Protein AF-A0A7V9CVW5-F1 (afdb_monomer_lite)

Secondary structure (DSSP, 8-state):
-HHHHHHHHHHHHHHHHHHHHHHHHHHHHSS--HHHHHHGGG--HHHHHHHHHHTTTTS---

Radius of gyration: 19.91 Å; chains: 1; bounding box: 38×24×52 Å

Sequence (62 aa):
MLRFVVRRLLLLIPILLGLSILVFLWIRALPGSPATTLLGERATPEAIAAINEQYGLNEPLH

pLDDT: mean 78.74, std 14.48, range [50.44, 97.56]

Foldseek 3Di:
DVVVVVVVVVVVVVVVVVVVVVVVVVVVPPPDDPLCVVCPVNPDVVSSVVVCVVVVVVPDDD

Structure (mmCIF, N/CA/C/O backbone):
data_AF-A0A7V9CVW5-F1
#
_entry.id   AF-A0A7V9CVW5-F1
#
loop_
_atom_site.group_PDB
_atom_site.id
_atom_site.type_symbol
_atom_site.label_atom_id
_atom_site.label_alt_id
_atom_site.label_comp_id
_atom_site.label_asym_id
_atom_site.label_entity_id
_atom_site.label_seq_id
_atom_site.pdbx_PDB_ins_code
_atom_site.Cartn_x
_atom_site.Cartn_y
_atom_site.Cartn_z
_atom_site.occupancy
_atom_site.B_iso_or_equiv
_atom_site.auth_seq_id
_atom_site.auth_comp_id
_atom_site.auth_asym_id
_atom_site.auth_atom_id
_atom_site.pdbx_PDB_model_num
ATOM 1 N N . MET A 1 1 ? -19.275 -4.185 23.154 1.00 87.75 1 MET A N 1
ATOM 2 C CA . MET A 1 1 ? -18.794 -4.937 21.972 1.00 87.75 1 MET A CA 1
ATOM 3 C C . MET A 1 1 ? -18.787 -4.096 20.696 1.00 87.75 1 MET A C 1
ATOM 5 O O . MET A 1 1 ? -17.707 -3.881 20.164 1.00 87.75 1 MET A O 1
ATOM 9 N N . LEU A 1 2 ? -19.916 -3.523 20.251 1.00 90.50 2 LEU A N 1
ATOM 10 C CA . LEU A 1 2 ? -19.977 -2.737 19.001 1.00 90.50 2 LEU A CA 1
ATOM 11 C C . LEU A 1 2 ? -18.990 -1.552 18.953 1.00 90.50 2 LEU A C 1
ATOM 13 O O . LEU A 1 2 ? -18.250 -1.404 17.989 1.00 90.50 2 LEU A O 1
ATOM 17 N N . ARG A 1 3 ? -18.881 -0.766 20.034 1.00 93.31 3 ARG A N 1
ATOM 18 C CA . ARG A 1 3 ? -17.921 0.355 20.140 1.00 93.31 3 ARG A CA 1
ATOM 19 C C . ARG A 1 3 ? -16.455 -0.080 19.994 1.00 93.31 3 ARG A C 1
ATOM 21 O O . ARG A 1 3 ? -15.646 0.657 19.441 1.00 93.31 3 ARG A O 1
ATOM 28 N N . PHE A 1 4 ? -16.119 -1.274 20.480 1.00 91.88 4 PHE A N 1
ATOM 29 C CA . PHE A 1 4 ? -14.781 -1.851 20.338 1.00 91.88 4 PHE A CA 1
ATOM 30 C C . PHE A 1 4 ? -14.517 -2.277 18.889 1.00 91.88 4 PHE A C 1
ATOM 32 O O . PHE A 1 4 ? -13.460 -1.962 18.348 1.00 91.88 4 PHE A O 1
ATOM 39 N N . VAL A 1 5 ? -15.502 -2.908 18.240 1.00 93.94 5 VAL A N 1
ATOM 40 C CA . VAL A 1 5 ? -15.427 -3.292 16.820 1.00 93.94 5 VAL A CA 1
ATOM 41 C C . VAL A 1 5 ? -15.267 -2.061 15.928 1.00 93.94 5 VAL A C 1
ATOM 43 O O . VAL A 1 5 ? -14.339 -2.016 15.128 1.00 93.94 5 VAL A O 1
ATOM 46 N N . VAL A 1 6 ? -16.088 -1.023 16.115 1.00 96.31 6 VAL A N 1
ATOM 47 C CA . VAL A 1 6 ? -16.007 0.224 15.333 1.00 96.31 6 VAL A CA 1
ATOM 48 C C . VAL A 1 6 ? -14.649 0.904 15.507 1.00 96.31 6 VAL A C 1
ATOM 50 O O . VAL A 1 6 ? -14.020 1.277 14.522 1.00 96.31 6 VAL A O 1
ATOM 53 N N . ARG A 1 7 ? -14.142 1.007 16.743 1.00 94.94 7 ARG A N 1
ATOM 54 C CA . ARG A 1 7 ? -12.807 1.571 16.996 1.00 94.94 7 ARG A CA 1
ATOM 55 C C . ARG A 1 7 ? -11.709 0.765 16.297 1.00 94.94 7 ARG A C 1
ATOM 57 O O . ARG A 1 7 ? -10.779 1.353 15.758 1.00 94.94 7 ARG A O 1
ATOM 64 N N . ARG A 1 8 ? -11.818 -0.566 16.285 1.00 93.88 8 ARG A N 1
ATOM 65 C CA . ARG A 1 8 ? -10.856 -1.449 15.615 1.00 93.88 8 ARG A CA 1
ATOM 66 C C . ARG A 1 8 ? -10.909 -1.316 14.091 1.00 93.88 8 ARG A C 1
ATOM 68 O O . ARG A 1 8 ? -9.855 -1.304 13.469 1.00 93.88 8 ARG A O 1
ATOM 75 N N . LEU A 1 9 ? -12.098 -1.152 13.509 1.00 95.12 9 LEU A N 1
ATOM 76 C CA . LEU A 1 9 ? -12.271 -0.888 12.075 1.00 95.12 9 LEU A CA 1
ATOM 77 C C . LEU A 1 9 ? -11.699 0.475 11.672 1.00 95.12 9 LEU A C 1
ATOM 79 O O . LEU A 1 9 ? -10.983 0.564 10.681 1.00 95.12 9 LEU A O 1
ATOM 83 N N . LEU A 1 10 ? -11.935 1.516 12.475 1.00 95.62 10 LEU A N 1
ATOM 84 C CA . LEU A 1 10 ? -11.365 2.846 12.234 1.00 95.62 10 LEU A CA 1
ATOM 85 C C . LEU A 1 10 ? -9.834 2.846 12.289 1.00 95.62 10 LEU A C 1
ATOM 87 O O . LEU A 1 10 ? -9.207 3.550 11.510 1.00 95.62 10 LEU A O 1
ATOM 91 N N . LEU A 1 11 ? -9.232 2.041 13.170 1.00 94.25 11 LEU A N 1
ATOM 92 C CA . LEU A 1 11 ? -7.776 1.854 13.229 1.00 94.25 11 LEU A CA 1
ATOM 93 C C . LEU A 1 11 ?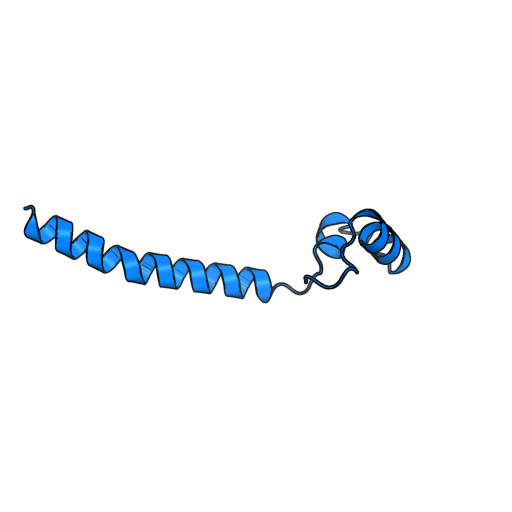 -7.230 1.033 12.054 1.00 94.25 11 LEU A C 1
ATOM 95 O O . LEU A 1 11 ? -6.058 1.161 11.715 1.00 94.25 11 LEU A O 1
ATOM 99 N N . LEU A 1 12 ? -8.062 0.211 11.416 1.00 96.06 12 LEU A N 1
ATOM 100 C CA . LEU A 1 12 ? -7.675 -0.592 10.258 1.00 96.06 12 LEU A CA 1
ATOM 101 C C . LEU A 1 12 ? -7.484 0.272 9.006 1.00 96.06 12 LEU A C 1
ATOM 103 O O . LEU A 1 12 ? -6.574 0.019 8.225 1.00 96.06 12 LEU A O 1
ATOM 107 N N . ILE A 1 13 ? -8.297 1.319 8.847 1.00 96.12 13 ILE A N 1
ATOM 108 C CA . ILE A 1 13 ? -8.233 2.255 7.714 1.00 96.12 13 ILE A CA 1
ATOM 109 C C . ILE A 1 13 ? -6.825 2.856 7.525 1.00 96.12 13 ILE A C 1
ATOM 111 O O . ILE A 1 13 ? -6.272 2.691 6.438 1.00 96.12 13 ILE A O 1
ATOM 115 N N . PRO A 1 14 ? -6.193 3.505 8.529 1.00 96.12 14 PRO A N 1
ATOM 116 C CA . PRO A 1 14 ? -4.857 4.073 8.360 1.00 96.12 14 PRO A CA 1
ATOM 117 C C . PRO A 1 14 ? -3.783 3.002 8.138 1.00 96.12 14 PRO A C 1
ATOM 119 O O . PRO A 1 14 ? -2.823 3.260 7.420 1.00 96.12 14 PRO A O 1
ATOM 122 N N . ILE A 1 15 ? -3.947 1.797 8.698 1.00 96.69 15 ILE A N 1
ATOM 123 C CA . ILE A 1 15 ? -3.014 0.681 8.476 1.00 96.69 15 ILE A CA 1
ATOM 124 C C . ILE A 1 15 ? -3.063 0.231 7.015 1.00 96.69 15 ILE A C 1
ATOM 126 O O . ILE A 1 15 ? -2.020 0.094 6.382 1.00 96.69 15 ILE A O 1
ATOM 130 N N . LEU A 1 16 ? -4.265 0.030 6.468 1.00 96.75 16 LEU A N 1
ATOM 131 C CA . LEU A 1 16 ? -4.443 -0.362 5.070 1.00 96.75 16 LEU A CA 1
ATOM 132 C C . LEU A 1 16 ? -3.954 0.726 4.114 1.00 96.75 16 LEU A C 1
ATOM 134 O O . LEU A 1 16 ? -3.289 0.412 3.132 1.00 96.75 16 LEU A O 1
ATOM 138 N N . LEU A 1 17 ? -4.227 1.996 4.422 1.00 97.38 17 LEU A N 1
ATOM 139 C CA . LEU A 1 17 ? -3.693 3.131 3.666 1.00 97.38 17 LEU A CA 1
ATOM 140 C C . LEU A 1 17 ? -2.164 3.152 3.689 1.00 97.38 17 LEU A C 1
ATOM 142 O O . LEU A 1 17 ? -1.542 3.238 2.634 1.00 97.38 17 LEU A O 1
ATOM 146 N N . GLY A 1 18 ? -1.558 3.017 4.870 1.00 97.38 18 GLY A N 1
ATOM 147 C CA . GLY A 1 18 ? -0.106 2.958 5.019 1.00 97.38 18 GLY A CA 1
ATOM 148 C C . GLY A 1 18 ? 0.502 1.803 4.226 1.00 97.38 18 GLY A C 1
ATOM 149 O O . GLY A 1 18 ? 1.442 2.012 3.465 1.00 97.38 18 GLY A O 1
ATOM 150 N N . LEU A 1 19 ? -0.078 0.605 4.329 1.00 97.56 19 LEU A N 1
ATOM 151 C CA . LEU A 1 19 ? 0.362 -0.566 3.571 1.00 97.56 19 LEU A CA 1
ATOM 152 C C . LEU A 1 19 ? 0.222 -0.354 2.058 1.00 97.56 19 LEU A C 1
ATOM 154 O O . LEU A 1 19 ? 1.154 -0.651 1.319 1.00 97.56 19 LEU A O 1
ATOM 158 N N . SER A 1 20 ? -0.904 0.194 1.597 1.00 96.38 20 SER A N 1
ATOM 159 C CA . SER A 1 20 ? -1.132 0.486 0.178 1.00 96.38 20 SER A CA 1
ATOM 160 C C . SER A 1 20 ? -0.108 1.477 -0.367 1.00 96.38 20 SER A C 1
ATOM 162 O O . SER A 1 20 ? 0.419 1.265 -1.456 1.00 96.38 20 SER A O 1
ATOM 164 N N . ILE A 1 21 ? 0.189 2.546 0.379 1.00 96.38 21 ILE A N 1
ATOM 165 C CA . ILE A 1 21 ? 1.198 3.538 -0.010 1.00 96.38 21 ILE A CA 1
ATOM 166 C C . ILE A 1 21 ? 2.580 2.886 -0.047 1.00 96.38 21 ILE A C 1
ATOM 168 O O . ILE A 1 21 ? 3.307 3.072 -1.017 1.00 96.38 21 IL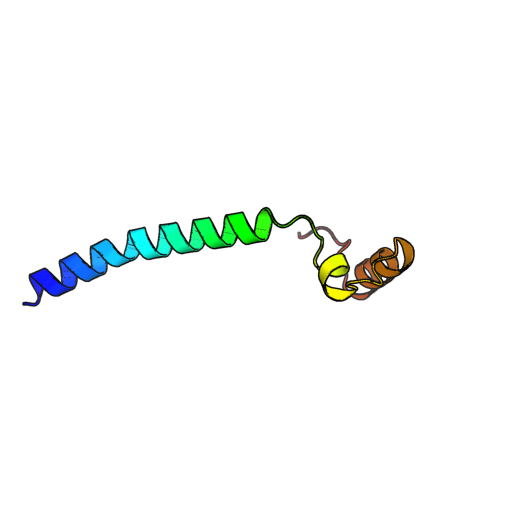E A O 1
ATOM 172 N N . LEU A 1 22 ? 2.934 2.093 0.967 1.00 95.94 22 LEU A N 1
ATOM 173 C CA . LEU A 1 22 ? 4.216 1.388 1.012 1.00 95.94 22 LEU A CA 1
ATOM 174 C C . LEU A 1 22 ? 4.389 0.446 -0.180 1.00 95.94 22 LEU A C 1
ATOM 176 O O . LEU A 1 22 ? 5.421 0.501 -0.840 1.00 95.94 22 LEU A O 1
ATOM 180 N N . VAL A 1 23 ? 3.377 -0.370 -0.484 1.00 93.50 23 VAL A N 1
ATOM 181 C CA . VAL A 1 23 ? 3.392 -1.287 -1.633 1.00 93.50 23 VAL A CA 1
ATOM 182 C C . VAL A 1 23 ? 3.479 -0.513 -2.946 1.00 93.50 23 VAL A C 1
ATOM 184 O O . VAL A 1 23 ? 4.287 -0.859 -3.803 1.00 93.50 23 VAL A O 1
ATOM 187 N N . PHE A 1 24 ? 2.702 0.560 -3.101 1.00 91.31 24 PHE A N 1
ATOM 188 C CA . PHE A 1 24 ? 2.745 1.400 -4.297 1.00 91.31 24 PHE A CA 1
ATOM 189 C C . PHE A 1 24 ? 4.124 2.035 -4.503 1.00 91.31 24 PHE A C 1
ATOM 191 O O . PHE A 1 24 ? 4.665 1.994 -5.606 1.00 91.31 24 PHE A O 1
ATOM 198 N N . LEU A 1 25 ? 4.715 2.592 -3.443 1.00 90.38 25 LEU A N 1
ATOM 199 C CA . LEU A 1 25 ? 6.059 3.159 -3.492 1.00 90.38 25 LEU A CA 1
ATOM 200 C C . LEU A 1 25 ? 7.106 2.090 -3.789 1.00 90.38 25 LEU A C 1
ATOM 202 O O . LEU A 1 25 ? 8.000 2.354 -4.581 1.00 90.38 25 LEU A O 1
ATOM 206 N N . TRP A 1 26 ? 6.978 0.894 -3.213 1.00 86.88 26 TRP A N 1
ATOM 207 C CA . TRP A 1 26 ? 7.835 -0.245 -3.534 1.00 86.88 26 TRP A CA 1
ATOM 208 C C . TRP A 1 26 ? 7.772 -0.593 -5.018 1.00 86.88 26 TRP A C 1
ATOM 210 O O . TRP A 1 26 ? 8.805 -0.600 -5.676 1.00 86.88 26 TRP A O 1
ATOM 220 N N . ILE A 1 27 ? 6.572 -0.808 -5.562 1.00 82.19 27 ILE A N 1
ATOM 221 C CA . ILE A 1 27 ? 6.375 -1.135 -6.981 1.00 82.19 27 ILE A CA 1
ATOM 222 C C . ILE A 1 27 ? 6.908 -0.013 -7.878 1.00 82.19 27 ILE A C 1
ATOM 224 O O . ILE A 1 27 ? 7.555 -0.287 -8.881 1.00 82.19 27 ILE A O 1
ATOM 228 N N . ARG A 1 28 ? 6.684 1.254 -7.517 1.00 80.62 28 ARG A N 1
ATOM 229 C CA . ARG A 1 28 ? 7.181 2.402 -8.288 1.00 80.62 28 ARG A CA 1
ATOM 230 C C . ARG A 1 28 ? 8.695 2.599 -8.171 1.00 80.62 28 ARG A C 1
ATOM 232 O O . ARG A 1 28 ? 9.296 3.184 -9.065 1.00 80.62 28 ARG A O 1
ATOM 239 N N . ALA A 1 29 ? 9.297 2.152 -7.073 1.00 81.50 29 ALA A N 1
ATOM 240 C CA . ALA A 1 29 ? 10.736 2.193 -6.860 1.00 81.50 29 ALA A CA 1
ATOM 241 C C . ALA A 1 29 ? 11.471 1.033 -7.543 1.00 81.50 29 ALA A C 1
ATOM 243 O O . ALA A 1 29 ? 12.694 1.106 -7.649 1.00 81.50 29 ALA A O 1
ATOM 244 N N . LEU A 1 30 ? 10.768 -0.016 -8.004 1.00 76.12 30 LEU A N 1
ATOM 245 C CA . LEU A 1 30 ? 11.391 -1.078 -8.790 1.00 76.12 30 LEU A CA 1
ATOM 246 C C . LEU A 1 30 ? 11.973 -0.469 -10.079 1.00 76.12 30 LEU A C 1
ATOM 248 O O . LEU A 1 30 ? 11.226 0.080 -10.893 1.00 76.12 30 LEU A O 1
ATOM 252 N N . PRO A 1 31 ? 13.300 -0.552 -10.284 1.00 58.56 31 PRO A N 1
ATOM 253 C CA . PRO A 1 31 ? 13.916 -0.101 -11.515 1.00 58.56 31 PRO A CA 1
ATOM 254 C C . PRO A 1 31 ? 13.593 -1.120 -12.610 1.00 58.56 31 PRO A C 1
ATOM 256 O O . PRO A 1 31 ? 14.130 -2.224 -12.632 1.00 58.56 31 PRO A O 1
ATOM 259 N N . GLY A 1 32 ? 12.676 -0.756 -13.500 1.00 59.88 32 GLY A N 1
ATOM 260 C CA . GLY A 1 32 ? 12.284 -1.585 -14.633 1.00 59.88 32 GLY A CA 1
ATOM 261 C C . GLY A 1 32 ? 10.982 -1.089 -15.245 1.00 59.88 32 GLY A C 1
ATOM 262 O O . GLY A 1 32 ? 9.991 -0.898 -14.545 1.00 59.88 32 GLY A O 1
ATOM 263 N N . SER A 1 33 ? 10.973 -0.854 -16.557 1.00 64.75 33 SER A N 1
ATOM 264 C CA . SER A 1 33 ? 9.715 -0.659 -17.277 1.00 64.75 33 SER A CA 1
ATOM 265 C C . SER A 1 33 ? 8.956 -1.993 -17.333 1.00 64.75 33 SER A C 1
ATOM 267 O O . SER A 1 33 ? 9.598 -3.050 -17.322 1.00 64.75 33 SER A O 1
ATOM 269 N N . PRO A 1 34 ? 7.617 -1.994 -17.461 1.00 60.09 34 PRO A N 1
ATOM 270 C CA . PRO A 1 34 ? 6.845 -3.218 -17.688 1.00 60.09 34 PRO A CA 1
ATOM 271 C C . PRO A 1 34 ? 7.442 -4.083 -18.807 1.00 60.09 34 PRO A C 1
ATOM 273 O O . PRO A 1 34 ? 7.491 -5.302 -18.686 1.00 60.09 34 PRO A O 1
ATOM 276 N N . ALA A 1 35 ? 7.997 -3.450 -19.848 1.00 59.12 35 ALA A N 1
ATOM 277 C CA . ALA A 1 35 ? 8.697 -4.118 -20.939 1.00 59.12 35 ALA A CA 1
ATOM 278 C C . ALA A 1 35 ? 9.962 -4.872 -20.486 1.00 59.12 35 ALA A C 1
ATOM 280 O O . ALA A 1 35 ? 10.170 -6.005 -20.911 1.00 59.12 35 ALA A O 1
ATOM 281 N N . THR A 1 36 ? 10.779 -4.310 -19.586 1.00 62.84 36 THR A N 1
ATOM 282 C CA .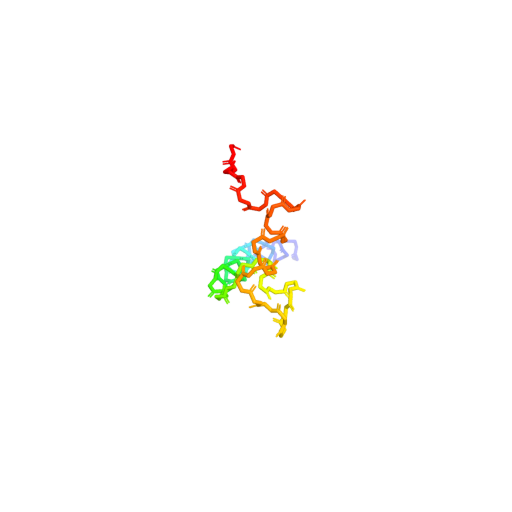 THR A 1 36 ? 11.941 -5.030 -19.020 1.00 62.84 36 THR A CA 1
ATOM 283 C C . THR A 1 36 ? 11.533 -6.220 -18.150 1.00 62.84 36 THR A C 1
ATOM 285 O O . THR A 1 36 ? 12.176 -7.265 -18.212 1.00 62.84 36 TH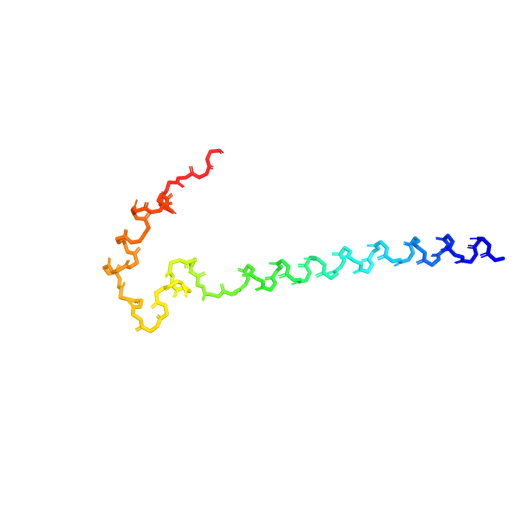R A O 1
ATOM 288 N N . THR A 1 37 ? 10.433 -6.117 -17.398 1.00 64.81 37 THR A N 1
ATOM 289 C CA . THR A 1 37 ? 9.901 -7.242 -16.611 1.00 64.81 37 THR A CA 1
ATOM 290 C C . THR A 1 37 ? 9.292 -8.329 -17.503 1.00 64.81 37 THR A C 1
ATOM 292 O O . THR A 1 37 ? 9.459 -9.510 -17.215 1.00 64.81 37 THR A O 1
ATOM 295 N N . LEU A 1 38 ? 8.624 -7.949 -18.599 1.00 63.88 38 LEU A N 1
ATOM 296 C CA . LEU A 1 38 ? 8.043 -8.879 -19.577 1.00 63.88 38 LEU A CA 1
ATOM 297 C C . LEU A 1 38 ? 9.108 -9.615 -20.402 1.00 63.88 38 LEU A C 1
ATOM 299 O O . LEU A 1 38 ? 8.938 -10.792 -20.710 1.00 63.88 38 LEU A O 1
ATOM 303 N N . LEU A 1 39 ? 10.201 -8.937 -20.760 1.00 66.50 39 LEU A N 1
ATOM 304 C CA . LEU A 1 39 ? 11.286 -9.517 -21.557 1.00 66.50 39 LEU A CA 1
ATOM 305 C C . LEU A 1 39 ? 12.294 -10.314 -20.715 1.00 66.50 39 LEU A C 1
ATOM 307 O O . LEU A 1 39 ? 12.981 -11.186 -21.255 1.00 66.50 39 LEU A O 1
ATOM 311 N N . GLY A 1 40 ? 12.381 -10.046 -19.408 1.00 71.00 40 GLY A N 1
ATOM 312 C CA . GLY A 1 40 ? 13.282 -10.742 -18.489 1.00 71.00 40 GLY A CA 1
ATOM 313 C C . GLY A 1 40 ? 14.738 -10.690 -18.963 1.00 71.00 40 GLY A C 1
ATOM 314 O O . GLY A 1 40 ? 15.247 -9.638 -19.338 1.00 71.00 40 GLY A O 1
ATOM 315 N N . GLU A 1 41 ? 15.409 -11.842 -19.012 1.00 65.00 41 GLU A N 1
ATOM 316 C CA . GLU A 1 41 ? 16.802 -11.965 -19.481 1.00 65.00 41 GLU A CA 1
ATOM 317 C C . GLU A 1 41 ? 17.008 -11.617 -20.972 1.00 65.00 41 GLU A C 1
ATOM 319 O O . GLU A 1 41 ? 18.145 -11.500 -21.424 1.00 65.00 41 GLU A O 1
ATOM 324 N N . ARG A 1 42 ? 15.931 -11.428 -21.752 1.00 65.25 42 ARG A N 1
ATOM 325 C CA . ARG A 1 42 ? 15.971 -11.025 -23.173 1.00 65.25 42 ARG A CA 1
ATOM 326 C C . ARG A 1 42 ? 15.684 -9.541 -23.386 1.00 65.25 42 ARG A C 1
ATOM 328 O O . ARG A 1 42 ? 15.355 -9.138 -24.500 1.00 65.25 42 ARG A O 1
ATOM 335 N N . ALA A 1 43 ? 15.773 -8.734 -22.333 1.00 64.31 43 ALA A N 1
ATOM 336 C CA . ALA A 1 43 ? 15.592 -7.290 -22.385 1.00 64.31 43 ALA A CA 1
ATOM 337 C C . ALA A 1 43 ? 16.762 -6.603 -23.123 1.00 64.31 43 ALA A C 1
ATOM 339 O O . ALA A 1 43 ? 17.547 -5.870 -22.525 1.00 64.31 43 ALA A O 1
ATOM 340 N N . THR A 1 44 ? 16.901 -6.855 -24.428 1.00 71.56 44 THR A N 1
ATOM 341 C CA . THR A 1 44 ? 17.774 -6.059 -25.293 1.00 71.56 44 THR A CA 1
ATOM 342 C C . THR A 1 44 ? 17.075 -4.741 -25.641 1.00 71.56 44 THR A C 1
ATOM 344 O O . THR A 1 44 ? 15.839 -4.694 -25.676 1.00 71.56 44 THR A O 1
ATOM 347 N N . PRO A 1 45 ? 17.824 -3.654 -25.896 1.00 70.44 45 PRO A N 1
ATOM 348 C CA . PRO A 1 45 ? 17.242 -2.355 -26.238 1.00 70.44 45 PRO A CA 1
ATOM 349 C C . PRO A 1 45 ? 16.256 -2.425 -27.412 1.00 70.44 45 PRO A C 1
ATOM 351 O O . PRO A 1 45 ? 15.224 -1.755 -27.396 1.00 70.44 45 PRO A O 1
ATOM 354 N N . GLU A 1 46 ? 16.530 -3.283 -28.397 1.00 73.00 46 GLU A N 1
ATOM 355 C CA . GLU A 1 46 ? 15.690 -3.473 -29.582 1.00 73.00 46 GLU A CA 1
ATOM 356 C C . GLU A 1 46 ? 14.385 -4.208 -29.247 1.00 73.00 46 GLU A C 1
ATOM 358 O O . GLU A 1 46 ? 13.316 -3.829 -29.724 1.00 73.00 46 GLU A O 1
ATOM 363 N N . ALA A 1 47 ? 14.450 -5.234 -28.391 1.00 70.38 47 ALA A N 1
ATOM 364 C CA . ALA A 1 47 ? 13.270 -5.978 -27.958 1.00 70.38 47 ALA A CA 1
ATOM 365 C C . ALA A 1 47 ? 12.343 -5.111 -27.090 1.00 70.38 47 ALA A C 1
ATOM 367 O O . ALA A 1 47 ? 11.121 -5.183 -27.225 1.00 70.38 47 ALA A O 1
ATOM 368 N N . ILE A 1 48 ? 12.917 -4.251 -26.240 1.00 70.81 48 ILE A N 1
ATOM 369 C CA . ILE A 1 48 ? 12.161 -3.280 -25.436 1.00 70.81 48 ILE A CA 1
ATOM 370 C C . ILE A 1 48 ? 11.454 -2.269 -2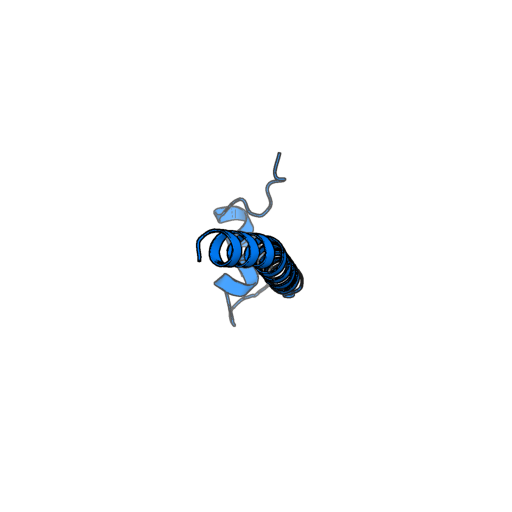6.344 1.00 70.81 48 ILE A C 1
ATOM 372 O O . ILE A 1 48 ? 10.279 -1.987 -26.121 1.00 70.81 48 ILE A O 1
ATOM 376 N N . ALA A 1 49 ? 12.129 -1.756 -27.378 1.00 73.38 49 ALA A N 1
ATOM 377 C CA . ALA A 1 49 ? 11.529 -0.821 -28.330 1.00 73.38 49 ALA A CA 1
ATOM 378 C C . ALA A 1 49 ? 10.355 -1.453 -29.099 1.00 73.38 49 ALA A C 1
ATOM 380 O O . ALA A 1 49 ? 9.292 -0.841 -29.186 1.00 73.38 49 ALA A O 1
ATOM 381 N N . ALA A 1 50 ? 10.508 -2.699 -29.562 1.00 74.56 50 ALA A N 1
ATOM 382 C CA . ALA A 1 50 ? 9.451 -3.432 -30.260 1.00 74.56 50 ALA A CA 1
ATOM 383 C C . ALA A 1 50 ? 8.233 -3.721 -29.363 1.00 74.56 50 ALA A C 1
ATOM 385 O O . ALA A 1 50 ? 7.094 -3.574 -29.800 1.00 74.56 50 ALA A O 1
ATOM 386 N N . ILE A 1 51 ? 8.456 -4.100 -28.098 1.00 72.50 51 ILE A N 1
ATOM 387 C CA . ILE A 1 51 ? 7.377 -4.285 -27.112 1.00 72.50 51 ILE A CA 1
ATOM 388 C C . ILE A 1 51 ? 6.707 -2.944 -26.794 1.00 72.50 51 ILE A C 1
ATOM 390 O O . ILE A 1 51 ? 5.482 -2.865 -26.756 1.00 72.50 51 ILE A O 1
ATOM 394 N N . ASN A 1 52 ? 7.476 -1.873 -26.599 1.00 72.31 52 ASN A N 1
ATOM 395 C CA . ASN A 1 52 ? 6.903 -0.564 -26.308 1.00 72.31 52 ASN A CA 1
ATOM 396 C C . ASN A 1 52 ? 6.050 -0.023 -27.465 1.00 72.31 52 ASN A C 1
ATOM 398 O O . ASN A 1 52 ? 5.045 0.635 -27.209 1.00 72.31 52 ASN A O 1
ATOM 402 N N . GLU A 1 53 ? 6.428 -0.310 -28.712 1.00 73.81 53 GLU A N 1
ATOM 403 C CA . GLU A 1 53 ? 5.643 0.027 -29.902 1.00 73.81 53 GLU A CA 1
ATOM 404 C C . GLU A 1 53 ? 4.394 -0.860 -30.031 1.00 73.81 53 GLU A C 1
ATOM 406 O O . GLU A 1 53 ? 3.298 -0.339 -30.213 1.00 73.81 53 GLU A O 1
ATOM 411 N N . GLN A 1 54 ? 4.513 -2.183 -29.847 1.00 70.69 54 GLN A N 1
ATOM 412 C CA . GLN A 1 54 ? 3.369 -3.107 -29.931 1.00 70.69 54 GLN A CA 1
ATOM 413 C C . GLN A 1 54 ? 2.296 -2.853 -28.870 1.00 70.69 54 GLN A C 1
ATOM 415 O O . GLN A 1 54 ? 1.109 -3.028 -29.140 1.00 70.69 54 GLN A O 1
ATOM 420 N N . TYR A 1 55 ? 2.708 -2.481 -27.659 1.00 68.62 55 TYR A N 1
ATOM 421 C CA . TYR A 1 55 ? 1.802 -2.284 -26.529 1.00 68.62 55 TYR A CA 1
ATOM 422 C C . TYR A 1 55 ? 1.453 -0.810 -26.281 1.00 68.62 55 TYR A C 1
ATOM 424 O O . TYR A 1 55 ? 0.820 -0.512 -25.269 1.00 68.62 55 TYR A O 1
ATOM 432 N N . GLY A 1 56 ? 1.874 0.112 -27.157 1.00 68.06 56 GLY A N 1
ATOM 433 C CA . GLY A 1 56 ? 1.609 1.547 -26.993 1.00 68.06 56 GLY A CA 1
ATOM 434 C C . GLY A 1 56 ? 2.210 2.139 -25.710 1.00 68.06 56 GLY A C 1
ATOM 435 O O . GLY A 1 56 ? 1.775 3.182 -25.239 1.00 68.06 56 GLY A O 1
ATOM 436 N N . LEU A 1 57 ? 3.226 1.496 -25.121 1.00 64.88 57 LEU A N 1
ATOM 437 C CA . LEU A 1 57 ? 3.854 1.945 -23.867 1.00 64.88 57 LEU A CA 1
ATOM 438 C C . LEU A 1 57 ? 4.683 3.229 -24.049 1.00 64.88 57 LEU A C 1
ATOM 440 O O . LEU A 1 57 ? 5.091 3.836 -23.061 1.00 64.88 57 LEU A O 1
ATOM 444 N N . ASN A 1 58 ? 4.942 3.627 -25.301 1.00 65.75 58 ASN A N 1
ATOM 445 C CA . ASN A 1 58 ? 5.553 4.908 -25.665 1.00 65.75 58 ASN A CA 1
ATOM 446 C C . ASN A 1 58 ? 4.526 6.042 -25.835 1.00 65.75 58 ASN A C 1
ATOM 448 O O . ASN A 1 58 ? 4.931 7.188 -26.039 1.00 65.75 58 ASN A O 1
ATOM 452 N N . GLU A 1 59 ? 3.222 5.756 -25.793 1.00 59.88 59 GLU A N 1
ATOM 453 C CA . GLU A 1 59 ? 2.203 6.789 -25.960 1.00 59.88 59 GLU A CA 1
ATOM 454 C C . GLU A 1 59 ? 2.014 7.555 -24.639 1.00 59.88 59 GLU A C 1
ATOM 456 O O . GLU A 1 59 ? 1.865 6.941 -23.576 1.00 59.88 59 GLU A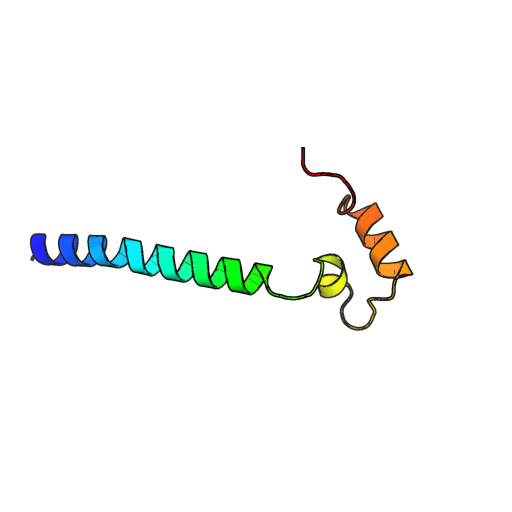 O 1
ATOM 461 N N . PRO A 1 60 ? 2.058 8.902 -24.656 1.00 50.44 60 PRO A N 1
ATOM 462 C CA . PRO A 1 60 ? 1.812 9.687 -23.459 1.00 50.44 60 PRO A CA 1
ATOM 463 C C . PRO A 1 60 ? 0.380 9.438 -22.978 1.00 50.44 60 PRO A C 1
ATOM 465 O O . PRO A 1 60 ? -0.578 9.575 -23.735 1.00 50.44 60 PRO A O 1
ATOM 468 N N . LEU A 1 61 ? 0.250 9.080 -21.699 1.00 58.62 61 LEU A N 1
ATOM 469 C CA . LEU A 1 61 ? -1.036 8.981 -21.015 1.00 58.62 61 LEU A CA 1
ATOM 470 C C . LEU A 1 61 ? -1.673 10.377 -20.998 1.00 58.62 61 LEU A C 1
ATOM 472 O O . LEU A 1 61 ? -1.255 11.236 -20.219 1.00 58.62 61 LEU A O 1
ATOM 476 N N . HIS A 1 62 ? -2.621 10.607 -21.905 1.00 53.19 62 HIS A N 1
ATOM 477 C CA . HIS A 1 62 ? -3.515 11.762 -21.879 1.00 53.19 62 HIS A CA 1
ATOM 478 C C . HIS A 1 62 ? -4.470 11.695 -20.685 1.00 53.19 62 HIS A C 1
ATOM 480 O O . HIS A 1 62 ? -4.955 10.582 -20.372 1.00 53.19 62 HIS A O 1
#